Protein AF-A0A954FS30-F1 (afdb_monomer_lite)

pLDDT: mean 77.83, std 20.1, range [38.5, 96.5]

Secondary structure (DSSP, 8-state):
--PPEEEEEEEEEEEEETTTEEEEES-S-HHHHHHHHHHHH-BTTB---HHHHHHSTT-EEEEEEEEEEEEPP---------------

Radius of gyration: 22.26 Å; chains: 1; bounding box: 32×30×76 Å

Sequence (88 aa):
MTHEIEVKDAEFLKVSTNTYGGLRFKTNNEAEAVKMYAEQISTDRLQFTVKDVKALPGFKIATVKDKQRCLKPLTSKTLETSLTESSK

Foldseek 3Di:
DDFDWDWDWQKWKWWAAPPQGIDTHRDPDPLVVLQVVQVVPDDPVGGDDSVRLCVGHPTDIDIDIDRDGDGPDPPPPDDPPDPDDDDD

Structure (mmCIF, N/CA/C/O backbone):
data_AF-A0A954FS30-F1
#
_entry.id   AF-A0A954FS30-F1
#
loop_
_atom_site.group_PDB
_atom_site.id
_atom_site.type_symbol
_atom_site.label_atom_id
_atom_site.label_alt_id
_atom_site.label_comp_id
_atom_site.label_asym_id
_atom_site.label_entity_id
_atom_site.label_seq_id
_atom_site.pdbx_PDB_ins_code
_atom_site.Cartn_x
_atom_site.Cartn_y
_atom_site.Cartn_z
_atom_site.occupancy
_atom_site.B_iso_or_equiv
_atom_site.auth_seq_id
_atom_site.auth_comp_id
_atom_site.auth_asym_id
_atom_site.auth_atom_id
_atom_site.pdbx_PDB_model_num
ATOM 1 N N . MET A 1 1 ? -16.105 -16.891 34.696 1.00 47.81 1 MET A N 1
ATOM 2 C CA . MET A 1 1 ? -15.203 -15.736 34.513 1.00 47.81 1 MET A CA 1
ATOM 3 C C . MET A 1 1 ? -15.651 -14.992 33.266 1.00 47.81 1 MET A C 1
ATOM 5 O O . MET A 1 1 ? -15.422 -15.468 32.164 1.00 47.81 1 MET A O 1
ATOM 9 N N . THR A 1 2 ? -16.400 -13.906 33.425 1.00 54.56 2 THR A N 1
ATOM 10 C CA . THR A 1 2 ? -16.886 -13.079 32.311 1.00 54.56 2 THR A CA 1
ATOM 11 C C . THR A 1 2 ? -15.843 -12.011 32.008 1.00 54.56 2 THR A C 1
ATOM 13 O O . THR A 1 2 ? -15.695 -11.061 32.771 1.00 54.56 2 THR A O 1
ATOM 16 N N . HIS A 1 3 ? -15.080 -12.190 30.930 1.00 53.97 3 HIS A N 1
ATOM 17 C CA . HIS A 1 3 ? -14.162 -11.160 30.449 1.00 53.97 3 HIS A CA 1
ATOM 18 C C . HIS A 1 3 ? -14.964 -10.000 29.851 1.00 53.97 3 HIS A C 1
ATOM 20 O O . HIS A 1 3 ? -15.810 -10.208 28.982 1.00 53.97 3 HIS A O 1
ATOM 26 N N . GLU A 1 4 ? -14.696 -8.779 30.310 1.00 58.97 4 GLU A N 1
ATOM 27 C CA . GLU A 1 4 ? -15.238 -7.574 29.689 1.00 58.97 4 GLU A CA 1
ATOM 28 C C . GLU A 1 4 ? -14.571 -7.363 28.320 1.00 58.97 4 GLU A C 1
ATOM 30 O O . GLU A 1 4 ? -13.345 -7.306 28.204 1.00 58.97 4 GLU A O 1
ATOM 35 N N . ILE A 1 5 ? -15.385 -7.273 27.270 1.00 57.88 5 ILE A N 1
ATOM 36 C CA . ILE A 1 5 ? -14.933 -7.017 25.899 1.00 57.88 5 ILE A CA 1
ATOM 37 C C . ILE A 1 5 ? -14.913 -5.501 25.693 1.00 57.88 5 ILE A C 1
ATOM 39 O O . ILE A 1 5 ? -15.933 -4.839 25.878 1.00 57.88 5 ILE A O 1
ATOM 43 N N . GLU A 1 6 ? -13.769 -4.945 25.300 1.00 58.56 6 GLU A N 1
ATOM 44 C CA . GLU A 1 6 ? -13.666 -3.560 24.842 1.00 58.56 6 GLU A CA 1
ATOM 45 C C . GLU A 1 6 ? -13.714 -3.551 23.315 1.00 58.56 6 GLU A C 1
ATOM 47 O O . GLU A 1 6 ? -12.913 -4.199 22.638 1.00 58.56 6 GLU A O 1
ATOM 52 N N . VAL A 1 7 ? -14.686 -2.835 22.759 1.00 60.59 7 VAL A N 1
ATOM 53 C CA . VAL A 1 7 ? -14.765 -2.613 21.317 1.00 60.59 7 VAL A CA 1
ATOM 54 C C . VAL A 1 7 ? -14.002 -1.330 21.031 1.00 60.59 7 VAL A C 1
ATOM 56 O O . VAL A 1 7 ? -14.467 -0.253 21.396 1.00 60.59 7 VAL A O 1
ATOM 59 N N . LYS A 1 8 ? -12.824 -1.444 20.413 1.00 64.44 8 LYS A N 1
ATOM 60 C CA . LYS A 1 8 ? -12.092 -0.281 19.904 1.00 64.44 8 LYS A CA 1
ATOM 61 C C . LYS A 1 8 ? -12.339 -0.174 18.409 1.00 64.44 8 LYS A C 1
ATOM 63 O O . LYS A 1 8 ? -12.105 -1.132 17.671 1.00 64.44 8 LYS A O 1
ATOM 68 N N . ASP A 1 9 ? -12.808 0.989 17.975 1.00 66.06 9 ASP A N 1
ATOM 69 C CA . ASP A 1 9 ? -12.850 1.323 16.558 1.00 66.06 9 ASP A CA 1
ATOM 70 C C . ASP A 1 9 ? -11.412 1.569 16.092 1.00 66.06 9 ASP A C 1
ATOM 72 O O . ASP A 1 9 ? -10.727 2.471 16.577 1.00 66.06 9 ASP A O 1
ATOM 76 N N . ALA A 1 10 ? -10.929 0.719 15.189 1.00 71.25 10 ALA A N 1
ATOM 77 C CA . ALA A 1 10 ? -9.623 0.875 14.575 1.00 71.25 10 ALA A CA 1
ATOM 78 C C . ALA A 1 10 ? -9.811 1.222 13.097 1.00 71.25 10 ALA A C 1
ATOM 80 O O . ALA A 1 10 ? -10.477 0.503 12.346 1.00 71.25 10 ALA A O 1
ATOM 81 N N . GLU A 1 11 ? -9.237 2.350 12.687 1.00 80.81 11 GLU A N 1
ATOM 82 C CA . GLU A 1 11 ? -9.221 2.779 11.293 1.00 80.81 11 GLU A CA 1
ATOM 83 C C . GLU A 1 11 ? -7.914 2.326 10.639 1.00 80.81 11 GLU A C 1
ATOM 85 O O . GLU A 1 11 ? -6.824 2.496 11.189 1.00 80.81 11 GLU A O 1
ATOM 90 N N . PHE A 1 12 ? -8.039 1.703 9.471 1.00 88.38 12 PHE A N 1
ATOM 91 C CA . PHE A 1 12 ? -6.919 1.212 8.681 1.00 88.38 12 PHE A CA 1
ATOM 92 C C . PHE A 1 12 ? -7.042 1.716 7.250 1.00 88.38 12 PHE A C 1
ATOM 94 O O . PHE A 1 12 ? -8.142 1.777 6.700 1.00 88.38 12 PHE A O 1
ATOM 101 N N . LEU A 1 13 ? -5.916 1.974 6.596 1.00 92.06 13 LEU A N 1
ATOM 102 C CA . LEU A 1 13 ? -5.879 2.162 5.152 1.00 92.06 13 LEU A CA 1
ATOM 103 C C . LEU A 1 13 ? -5.603 0.822 4.476 1.00 92.06 13 LEU A C 1
ATOM 105 O O . LEU A 1 13 ? -4.590 0.170 4.725 1.00 92.06 13 LEU A O 1
ATOM 109 N N . LYS A 1 14 ? -6.523 0.391 3.616 1.00 93.81 14 LYS A N 1
ATOM 110 C CA . LYS A 1 14 ? -6.362 -0.782 2.762 1.00 93.81 14 LYS A CA 1
ATOM 111 C C . LYS A 1 14 ? -5.841 -0.343 1.402 1.00 93.81 14 LYS A C 1
ATOM 113 O O . LYS A 1 14 ? -6.522 0.407 0.710 1.00 93.81 14 LYS A O 1
ATOM 118 N N . VAL A 1 15 ? -4.688 -0.868 1.006 1.00 95.38 15 VAL A N 1
ATOM 119 C CA . VAL A 1 15 ? -4.139 -0.726 -0.348 1.00 95.38 15 VAL A CA 1
ATOM 120 C C . VAL A 1 15 ? -4.342 -2.050 -1.072 1.00 95.38 15 VAL A C 1
ATOM 122 O O . VAL A 1 15 ? -3.991 -3.100 -0.536 1.00 95.38 15 VAL A O 1
ATOM 125 N N . SER A 1 16 ? -4.947 -2.023 -2.256 1.00 94.94 16 SER A N 1
ATOM 126 C CA . SER A 1 16 ? -5.221 -3.220 -3.055 1.00 94.94 16 SER A CA 1
ATOM 127 C C . SER A 1 16 ? -4.860 -3.041 -4.517 1.00 94.94 16 SER A C 1
ATOM 129 O O . SER A 1 16 ? -5.069 -1.965 -5.065 1.00 94.94 16 SER A O 1
ATOM 131 N N . THR A 1 17 ? -4.384 -4.116 -5.137 1.00 94.50 17 THR A N 1
ATOM 132 C CA . THR A 1 17 ? -4.146 -4.241 -6.578 1.00 94.50 17 THR A CA 1
ATOM 133 C C . THR A 1 17 ? -4.752 -5.552 -7.079 1.00 94.50 17 THR A C 1
ATOM 135 O O . THR A 1 17 ? -5.019 -6.459 -6.285 1.00 94.50 17 THR A O 1
ATOM 138 N N . ASN A 1 18 ? -4.957 -5.683 -8.390 1.00 94.19 18 ASN A N 1
ATOM 139 C CA . ASN A 1 18 ? -5.458 -6.936 -8.965 1.00 94.19 18 ASN A CA 1
ATOM 140 C C . ASN A 1 18 ? -4.418 -8.063 -8.891 1.00 94.19 18 ASN A C 1
ATOM 142 O O . ASN A 1 18 ? -4.785 -9.231 -8.817 1.00 94.19 18 ASN A O 1
ATOM 146 N N . THR A 1 19 ? -3.132 -7.711 -8.908 1.00 90.81 19 THR A N 1
ATOM 147 C CA . THR A 1 19 ? -2.030 -8.674 -9.021 1.00 90.81 19 THR A CA 1
ATOM 148 C C . THR A 1 19 ? -1.577 -9.211 -7.665 1.00 90.81 19 THR A C 1
ATOM 150 O O . THR A 1 19 ? -1.382 -10.412 -7.520 1.00 90.81 19 THR A O 1
ATOM 153 N N . TYR A 1 20 ? -1.429 -8.336 -6.664 1.00 91.75 20 TYR A N 1
ATOM 154 C CA . TYR A 1 20 ? -0.852 -8.684 -5.355 1.00 91.75 20 TYR A CA 1
ATOM 155 C C . TYR A 1 20 ? -1.885 -8.657 -4.220 1.00 91.75 20 TYR A C 1
ATOM 157 O O . TYR A 1 20 ? -1.540 -8.686 -3.040 1.00 91.75 20 TYR A O 1
ATOM 165 N N . GLY A 1 21 ? -3.175 -8.584 -4.558 1.00 93.38 21 GLY A N 1
ATOM 166 C CA . GLY A 1 21 ? -4.257 -8.550 -3.579 1.00 93.38 21 GLY A CA 1
ATOM 167 C C . GLY A 1 21 ? -4.263 -7.263 -2.754 1.00 93.38 21 GLY A C 1
ATOM 168 O O . GLY A 1 21 ? -3.818 -6.210 -3.215 1.00 93.38 21 GLY A O 1
ATOM 169 N N . GLY A 1 22 ? -4.804 -7.321 -1.532 1.00 93.69 22 GLY A N 1
ATOM 170 C CA . GLY A 1 22 ? -4.951 -6.144 -0.676 1.00 93.69 22 GLY A CA 1
ATOM 171 C C . GLY A 1 22 ? -4.449 -6.334 0.747 1.00 93.69 22 GLY A C 1
ATOM 172 O O . GLY A 1 22 ? -4.846 -7.283 1.419 1.00 93.69 22 GLY A O 1
ATOM 173 N N . LEU A 1 23 ? -3.653 -5.375 1.219 1.00 93.19 23 LEU A N 1
ATOM 174 C CA . LEU A 1 23 ? -3.113 -5.322 2.577 1.00 93.19 23 LEU A CA 1
ATOM 175 C C . LEU A 1 23 ? -3.710 -4.138 3.338 1.00 93.19 23 LEU A C 1
ATOM 177 O O . LEU A 1 23 ? -4.085 -3.127 2.742 1.00 93.19 23 LEU A O 1
ATOM 181 N N . ARG A 1 24 ? -3.819 -4.280 4.660 1.00 92.81 24 ARG A N 1
ATOM 182 C CA . ARG A 1 24 ? -4.333 -3.247 5.567 1.00 92.81 24 ARG A CA 1
ATOM 183 C C . ARG A 1 24 ? -3.191 -2.711 6.419 1.00 92.81 24 ARG A C 1
ATOM 185 O O . ARG A 1 24 ? -2.451 -3.492 7.006 1.00 92.81 24 ARG A O 1
ATOM 192 N N . PHE A 1 25 ? -3.108 -1.394 6.532 1.00 92.19 25 PHE A N 1
ATOM 193 C CA . PHE A 1 25 ? -2.075 -0.700 7.287 1.00 92.19 25 PHE A CA 1
ATOM 194 C C . PHE A 1 25 ? -2.708 0.184 8.352 1.00 92.19 25 PHE A C 1
ATOM 196 O O . PHE A 1 25 ? -3.677 0.897 8.088 1.00 92.19 25 PHE A O 1
ATOM 203 N N . LYS A 1 26 ? -2.150 0.149 9.564 1.00 89.00 26 LYS A N 1
ATOM 204 C CA . LYS A 1 26 ? -2.572 1.001 10.682 1.00 89.00 26 LYS A CA 1
ATOM 205 C C . LYS A 1 26 ? -1.921 2.382 10.563 1.00 89.00 26 LYS A C 1
ATOM 207 O O . LYS A 1 26 ? -1.097 2.762 11.385 1.00 89.00 26 LYS A O 1
ATOM 212 N N . THR A 1 27 ? -2.255 3.097 9.498 1.00 88.00 27 THR A N 1
ATOM 213 C CA . THR A 1 27 ? -1.837 4.482 9.265 1.00 88.00 27 THR A CA 1
ATOM 214 C C . THR A 1 27 ? -3.007 5.270 8.695 1.00 88.00 27 THR A C 1
ATOM 216 O O . THR A 1 27 ? -3.881 4.706 8.036 1.00 88.00 27 THR A O 1
ATOM 219 N N . ASN A 1 28 ? -2.988 6.578 8.938 1.00 87.75 28 ASN A N 1
ATOM 220 C CA . ASN A 1 28 ? -3.925 7.541 8.367 1.00 87.75 28 ASN A CA 1
ATOM 221 C C . ASN A 1 28 ? -3.319 8.271 7.154 1.00 87.75 28 ASN A C 1
ATOM 223 O O . ASN A 1 28 ? -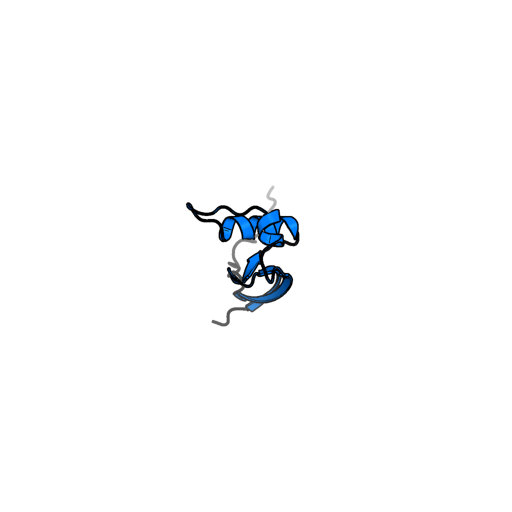3.986 9.100 6.542 1.00 87.75 28 ASN A O 1
ATOM 227 N N . ASN A 1 29 ? -2.056 7.990 6.807 1.00 92.75 29 ASN A N 1
ATOM 228 C CA . ASN A 1 29 ? -1.355 8.617 5.694 1.00 92.75 29 ASN A CA 1
ATOM 229 C C . ASN A 1 29 ? -1.321 7.685 4.475 1.00 92.75 29 ASN A C 1
ATOM 231 O O . ASN A 1 29 ? -0.695 6.625 4.494 1.00 92.75 29 ASN A O 1
ATOM 235 N N . GLU A 1 30 ? -1.956 8.107 3.382 1.00 92.50 30 GLU A N 1
ATOM 236 C CA . GLU A 1 30 ? -2.009 7.330 2.142 1.00 92.50 30 GLU A CA 1
ATOM 237 C C . GLU A 1 30 ? -0.629 7.084 1.528 1.00 92.50 30 GLU A C 1
ATOM 239 O O . GLU A 1 30 ? -0.351 5.981 1.060 1.00 92.50 30 GLU A O 1
ATOM 244 N N . ALA A 1 31 ? 0.258 8.081 1.535 1.00 93.31 31 ALA A N 1
ATOM 245 C CA . ALA A 1 31 ? 1.589 7.932 0.951 1.00 93.31 31 ALA A CA 1
ATOM 246 C C . ALA A 1 31 ? 2.417 6.891 1.717 1.00 93.31 31 ALA A C 1
ATOM 248 O O . ALA A 1 31 ? 3.127 6.087 1.112 1.00 93.31 31 ALA A O 1
ATOM 249 N N . GLU A 1 32 ? 2.273 6.879 3.040 1.00 94.12 32 GLU A N 1
ATOM 250 C CA . GLU A 1 32 ? 2.911 5.901 3.914 1.00 94.12 32 GLU A CA 1
ATOM 251 C C . GLU A 1 32 ? 2.320 4.501 3.709 1.00 94.12 32 GLU A C 1
ATOM 253 O O . GLU A 1 32 ? 3.068 3.538 3.564 1.00 94.12 32 GLU A O 1
ATOM 258 N N . ALA A 1 33 ? 0.991 4.384 3.602 1.00 94.50 33 ALA A N 1
ATOM 259 C CA . ALA A 1 33 ? 0.317 3.116 3.329 1.00 94.50 33 ALA A CA 1
ATOM 260 C C . ALA A 1 33 ? 0.786 2.487 2.008 1.00 94.50 33 ALA A C 1
ATOM 262 O O . ALA A 1 33 ? 1.055 1.289 1.949 1.00 94.50 33 ALA A O 1
AT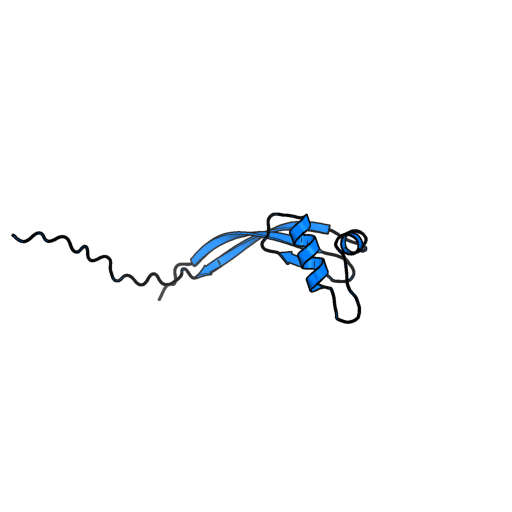OM 263 N N . VAL A 1 34 ? 0.927 3.291 0.950 1.00 95.50 34 VAL A N 1
ATOM 264 C CA . VAL A 1 34 ? 1.415 2.811 -0.353 1.00 95.50 34 VAL A CA 1
ATOM 265 C C . VAL A 1 34 ? 2.890 2.431 -0.291 1.00 95.50 34 VAL A C 1
ATOM 267 O O . VAL A 1 34 ? 3.281 1.450 -0.917 1.00 95.50 34 VAL A O 1
ATOM 270 N N . LYS A 1 35 ? 3.709 3.164 0.473 1.00 96.50 35 LYS A N 1
ATOM 271 C CA . LYS A 1 35 ? 5.115 2.807 0.689 1.00 96.50 35 LYS A CA 1
ATOM 272 C C . LYS A 1 35 ? 5.241 1.464 1.412 1.00 96.50 35 LYS A C 1
ATOM 274 O O . LYS A 1 35 ? 5.931 0.583 0.914 1.00 96.50 35 LYS A O 1
ATOM 279 N N . MET A 1 36 ? 4.519 1.281 2.519 1.00 95.62 36 MET A N 1
ATOM 280 C CA . MET A 1 36 ? 4.494 0.010 3.251 1.00 95.62 36 MET A CA 1
ATOM 281 C C . MET A 1 36 ? 3.967 -1.134 2.379 1.00 95.62 36 MET A C 1
ATOM 283 O O . MET A 1 36 ? 4.491 -2.241 2.436 1.00 95.62 36 MET A O 1
ATOM 287 N N . TYR A 1 37 ? 2.961 -0.876 1.537 1.00 96.25 37 TYR A N 1
ATOM 288 C CA . TYR A 1 37 ? 2.494 -1.858 0.560 1.00 96.25 37 TYR A CA 1
ATOM 289 C C . TYR A 1 37 ? 3.591 -2.244 -0.426 1.00 96.25 37 TYR A C 1
ATOM 291 O O . TYR A 1 37 ? 3.820 -3.432 -0.617 1.00 96.25 37 TYR A O 1
ATOM 299 N N . ALA A 1 38 ? 4.282 -1.259 -1.008 1.00 95.75 38 ALA A N 1
ATOM 300 C CA . ALA A 1 38 ? 5.378 -1.486 -1.943 1.00 95.75 38 ALA A CA 1
ATOM 301 C C . ALA A 1 38 ? 6.478 -2.353 -1.318 1.00 95.75 38 ALA A C 1
ATOM 303 O O . ALA A 1 38 ? 6.903 -3.326 -1.932 1.00 95.75 38 ALA A O 1
ATOM 304 N N . GLU A 1 39 ? 6.877 -2.055 -0.081 1.00 95.44 39 GLU A N 1
ATOM 305 C CA . GLU A 1 39 ? 7.866 -2.838 0.668 1.00 95.44 39 GLU A CA 1
ATOM 306 C C . GLU A 1 39 ? 7.389 -4.278 0.921 1.00 95.44 39 GLU A C 1
ATOM 308 O O . GLU A 1 39 ? 8.153 -5.215 0.724 1.00 95.44 39 GLU A O 1
ATOM 313 N N . GLN A 1 40 ? 6.119 -4.472 1.292 1.00 94.44 40 GLN A N 1
ATOM 314 C CA . GLN A 1 40 ? 5.552 -5.796 1.586 1.00 94.44 40 GLN A CA 1
ATOM 315 C C . GLN A 1 40 ? 5.406 -6.695 0.353 1.00 94.44 40 GLN A C 1
ATOM 317 O O . GLN A 1 40 ? 5.562 -7.908 0.461 1.00 94.44 40 GLN A O 1
ATOM 322 N N . ILE A 1 41 ? 5.078 -6.125 -0.812 1.00 94.12 41 ILE A N 1
ATOM 323 C CA . ILE A 1 41 ? 4.977 -6.897 -2.062 1.00 94.12 41 ILE A CA 1
ATOM 324 C C . ILE A 1 41 ? 6.329 -7.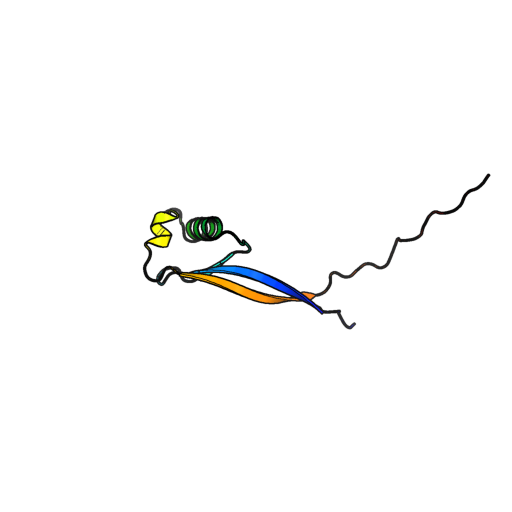057 -2.768 1.00 94.12 41 ILE A C 1
ATOM 326 O O . ILE A 1 41 ? 6.427 -7.800 -3.746 1.00 94.12 41 ILE A O 1
ATOM 330 N N . SER A 1 42 ? 7.358 -6.345 -2.304 1.00 93.69 42 SER A N 1
ATOM 331 C CA . SER A 1 42 ? 8.706 -6.465 -2.842 1.00 93.69 42 SER A CA 1
ATOM 332 C C . SER A 1 42 ? 9.362 -7.754 -2.365 1.00 93.69 42 SER A C 1
ATOM 334 O O . SER A 1 42 ? 9.168 -8.221 -1.246 1.00 93.69 42 SER A O 1
ATOM 336 N N . THR A 1 43 ? 10.158 -8.339 -3.245 1.00 91.69 43 THR A N 1
ATOM 337 C CA . THR A 1 43 ? 10.913 -9.570 -3.009 1.00 91.69 43 THR A CA 1
ATOM 338 C C . THR A 1 43 ? 12.362 -9.357 -3.428 1.00 91.69 43 THR A C 1
ATOM 340 O O . THR A 1 43 ? 12.684 -8.375 -4.099 1.00 91.69 43 THR A O 1
ATOM 343 N N . ASP A 1 44 ? 13.237 -10.316 -3.126 1.00 92.06 44 ASP A N 1
ATOM 344 C CA . ASP A 1 44 ? 14.653 -10.255 -3.521 1.00 92.06 44 ASP A CA 1
ATOM 345 C C . ASP A 1 44 ? 14.856 -10.086 -5.036 1.00 92.06 44 ASP A C 1
ATOM 347 O O . ASP A 1 44 ? 15.879 -9.571 -5.481 1.00 92.06 44 ASP A O 1
ATOM 351 N N . ARG A 1 45 ? 13.879 -10.515 -5.846 1.00 90.88 45 ARG A N 1
ATOM 352 C CA . ARG A 1 45 ? 13.940 -10.464 -7.315 1.00 90.88 45 ARG A CA 1
ATOM 353 C C . ARG A 1 45 ? 13.220 -9.265 -7.922 1.00 90.88 45 ARG A C 1
ATOM 355 O O . ARG A 1 45 ? 13.454 -8.961 -9.088 1.00 90.88 45 ARG A O 1
ATOM 362 N N . LEU A 1 46 ? 12.318 -8.628 -7.179 1.00 90.56 46 LEU A N 1
ATOM 363 C CA . LEU A 1 46 ? 11.450 -7.582 -7.705 1.00 90.56 46 LEU A CA 1
ATOM 364 C C . LEU A 1 46 ? 11.151 -6.555 -6.622 1.00 90.56 46 LEU A C 1
ATOM 366 O O . LEU A 1 46 ? 10.502 -6.866 -5.627 1.00 90.56 46 LEU A O 1
ATOM 370 N N . GLN A 1 47 ? 11.617 -5.334 -6.850 1.00 94.25 47 GLN A N 1
ATOM 371 C CA . GLN A 1 47 ? 11.427 -4.201 -5.955 1.00 94.25 47 GLN A CA 1
ATOM 372 C C . GLN A 1 47 ? 10.396 -3.251 -6.554 1.00 94.25 47 GLN A C 1
ATOM 374 O O . GLN A 1 47 ? 10.452 -2.942 -7.744 1.00 94.25 47 GLN A O 1
ATOM 379 N N . PHE A 1 48 ? 9.473 -2.778 -5.723 1.00 92.62 48 PHE A N 1
ATOM 380 C CA . PHE A 1 48 ? 8.444 -1.825 -6.113 1.00 92.62 48 PHE A CA 1
ATOM 381 C C . PHE A 1 48 ? 8.676 -0.480 -5.444 1.00 92.62 48 PHE A C 1
ATOM 383 O O . PHE A 1 48 ? 8.900 -0.388 -4.239 1.00 92.62 48 PHE A O 1
ATOM 390 N N . THR A 1 49 ? 8.541 0.592 -6.218 1.00 94.75 49 THR A N 1
ATOM 391 C CA . THR A 1 49 ? 8.424 1.941 -5.671 1.00 94.75 49 THR A CA 1
ATOM 392 C C . THR A 1 49 ? 6.960 2.340 -5.508 1.00 94.75 49 THR A C 1
ATOM 394 O O . THR A 1 49 ? 6.043 1.740 -6.070 1.00 94.75 49 THR A O 1
ATOM 397 N N . VAL A 1 50 ? 6.724 3.436 -4.784 1.00 93.94 50 VAL A N 1
ATOM 398 C CA . VAL A 1 50 ? 5.389 4.045 -4.649 1.00 93.94 50 VAL A CA 1
ATOM 399 C C . VAL A 1 50 ? 4.767 4.368 -6.013 1.00 93.94 50 VAL A C 1
ATOM 401 O O . VAL A 1 50 ? 3.551 4.269 -6.172 1.00 93.94 50 VAL A O 1
ATOM 404 N N . LYS A 1 51 ? 5.581 4.765 -7.002 1.00 94.75 51 LYS A N 1
ATOM 405 C CA . LYS A 1 51 ? 5.095 5.080 -8.352 1.00 94.75 51 LYS A CA 1
ATOM 406 C C . LYS A 1 51 ? 4.632 3.820 -9.075 1.00 94.75 51 LYS A C 1
ATOM 408 O O . LYS A 1 51 ? 3.559 3.841 -9.671 1.00 94.75 51 LYS A O 1
ATOM 413 N N . ASP A 1 52 ? 5.389 2.735 -8.947 1.00 93.56 52 ASP A N 1
ATOM 414 C CA . ASP A 1 52 ? 5.067 1.460 -9.591 1.00 93.56 52 ASP A CA 1
ATOM 415 C C . ASP A 1 52 ? 3.770 0.889 -9.030 1.00 93.56 52 ASP A C 1
ATOM 417 O O . ASP A 1 52 ? 2.879 0.524 -9.789 1.00 93.56 52 ASP A O 1
ATOM 421 N N . VAL A 1 53 ? 3.607 0.915 -7.702 1.00 92.81 53 VAL A N 1
ATOM 422 C CA . VAL A 1 53 ? 2.381 0.441 -7.048 1.00 92.81 53 VAL A CA 1
ATOM 423 C C . VAL A 1 53 ? 1.148 1.208 -7.520 1.00 92.81 53 VAL A C 1
ATOM 425 O O . VAL A 1 53 ? 0.115 0.599 -7.784 1.00 92.81 53 VAL A O 1
ATOM 428 N N . LYS A 1 54 ? 1.248 2.534 -7.664 1.00 92.50 54 LYS A N 1
ATOM 429 C CA . LYS A 1 54 ? 0.142 3.362 -8.171 1.00 92.50 54 LYS A CA 1
ATOM 430 C C . LYS A 1 54 ? -0.188 3.085 -9.638 1.00 92.50 54 LYS A C 1
ATOM 432 O O . LYS A 1 54 ? -1.323 3.309 -10.046 1.00 92.50 54 LYS A O 1
ATOM 437 N N . ALA A 1 55 ? 0.788 2.620 -10.414 1.00 95.06 55 ALA A N 1
ATOM 438 C CA . ALA A 1 55 ? 0.612 2.239 -11.810 1.00 95.06 55 ALA A CA 1
ATOM 439 C C . ALA A 1 55 ? 0.103 0.796 -11.983 1.00 95.06 55 ALA A C 1
ATOM 441 O O . ALA A 1 55 ? -0.262 0.412 -13.095 1.00 95.06 55 ALA A O 1
ATOM 442 N N . LEU A 1 56 ? 0.060 -0.011 -10.914 1.00 93.56 56 LEU A N 1
ATOM 443 C CA . LEU A 1 56 ? -0.433 -1.382 -10.996 1.00 93.56 56 LEU A CA 1
ATOM 444 C C . LEU A 1 56 ? -1.932 -1.420 -11.334 1.00 93.56 56 LEU A C 1
ATOM 446 O O . LEU A 1 56 ? -2.725 -0.619 -10.827 1.00 93.56 56 LEU A O 1
ATOM 450 N N . PRO A 1 57 ? -2.357 -2.393 -12.156 1.00 94.44 57 PRO A N 1
ATOM 451 C CA . PRO A 1 57 ? -3.752 -2.526 -12.534 1.00 94.44 57 PRO A CA 1
ATOM 452 C C . PRO A 1 57 ? -4.626 -2.806 -11.307 1.00 94.44 57 PRO A C 1
ATOM 454 O O . PRO A 1 57 ? -4.326 -3.661 -10.468 1.00 94.44 57 PRO A O 1
ATOM 457 N N . GLY A 1 58 ? -5.738 -2.076 -11.217 1.00 92.38 58 GLY A N 1
ATOM 458 C CA . GLY A 1 58 ? -6.677 -2.189 -10.102 1.00 92.38 58 GLY A CA 1
ATOM 459 C C . GLY A 1 58 ? -6.173 -1.589 -8.790 1.00 92.38 58 GLY A C 1
ATOM 460 O O . GLY A 1 58 ? -6.725 -1.918 -7.740 1.00 92.38 58 GLY A O 1
ATOM 461 N N . PHE A 1 59 ? -5.146 -0.730 -8.829 1.00 95.06 59 PHE A N 1
ATOM 462 C CA . PHE A 1 59 ? -4.708 0.017 -7.656 1.00 95.06 59 PHE A CA 1
ATOM 463 C C . PHE A 1 59 ? -5.866 0.812 -7.036 1.00 95.06 59 PHE A C 1
ATOM 465 O O . PHE A 1 59 ? -6.532 1.611 -7.697 1.00 95.06 59 PHE A O 1
ATOM 472 N N . LYS A 1 60 ? -6.094 0.597 -5.740 1.00 94.81 60 LYS A N 1
ATOM 473 C CA . LYS A 1 60 ? -7.112 1.288 -4.951 1.00 94.81 60 LYS A CA 1
ATOM 474 C C . LYS A 1 60 ? -6.651 1.435 -3.507 1.00 94.81 60 LYS A C 1
ATOM 476 O O . LYS A 1 60 ? -6.134 0.485 -2.922 1.00 94.81 60 LYS A O 1
ATOM 481 N N . ILE A 1 61 ? -6.908 2.604 -2.930 1.00 93.88 61 ILE A N 1
ATOM 482 C CA . ILE A 1 61 ? -6.790 2.858 -1.493 1.00 93.88 61 ILE A CA 1
ATOM 483 C C . ILE A 1 61 ? -8.199 3.053 -0.935 1.00 93.88 61 ILE A C 1
ATOM 485 O O . ILE A 1 61 ? -9.026 3.727 -1.550 1.00 93.88 61 ILE A O 1
ATOM 489 N N . ALA A 1 62 ? -8.497 2.436 0.202 1.00 91.94 62 ALA A N 1
ATOM 490 C CA . ALA A 1 62 ? -9.757 2.628 0.904 1.00 91.94 62 ALA A CA 1
ATOM 491 C C . ALA A 1 62 ? -9.546 2.600 2.416 1.00 91.94 62 ALA A C 1
ATOM 493 O O . ALA A 1 62 ? -8.858 1.720 2.932 1.00 91.94 62 ALA A O 1
ATOM 494 N N . THR A 1 63 ? -10.196 3.509 3.135 1.00 90.00 63 THR A N 1
ATOM 495 C CA . THR A 1 63 ? -10.258 3.450 4.597 1.00 90.00 63 THR A CA 1
ATOM 496 C C . THR A 1 63 ? -11.225 2.352 5.019 1.00 90.00 63 THR A C 1
ATOM 498 O O . THR A 1 63 ? -12.385 2.327 4.606 1.00 90.00 63 THR A O 1
ATOM 501 N N . VAL A 1 64 ? -10.747 1.426 5.839 1.00 86.62 64 VAL A N 1
ATOM 502 C CA . VAL A 1 64 ? -11.523 0.328 6.406 1.00 86.62 64 VAL A CA 1
ATOM 503 C C . VAL A 1 64 ? -11.615 0.550 7.905 1.00 86.62 64 VAL A C 1
ATOM 505 O O . VAL A 1 64 ? -10.599 0.645 8.590 1.00 86.62 64 VAL A O 1
ATOM 508 N N . LYS A 1 65 ? -12.845 0.619 8.408 1.00 82.75 65 LYS A N 1
ATOM 509 C CA . LYS A 1 65 ? -13.124 0.639 9.842 1.00 82.75 65 LYS A CA 1
ATOM 510 C C . LYS A 1 65 ? -13.350 -0.793 10.288 1.00 82.75 65 LYS A C 1
ATOM 512 O O . LYS A 1 65 ? -14.255 -1.449 9.770 1.00 82.75 65 LYS A O 1
ATOM 517 N N . ASP A 1 66 ? -12.524 -1.275 11.204 1.00 69.75 66 ASP A N 1
ATOM 518 C CA . ASP A 1 66 ? -12.719 -2.583 11.813 1.00 69.75 66 ASP A CA 1
ATOM 519 C C . ASP A 1 66 ? -13.109 -2.411 13.279 1.00 69.75 66 ASP A C 1
ATOM 521 O O . ASP A 1 66 ? -12.506 -1.628 14.020 1.00 69.75 66 ASP A O 1
ATOM 525 N N . LYS A 1 67 ? -14.141 -3.145 13.695 1.00 65.50 67 LYS A N 1
ATOM 526 C CA . LYS A 1 67 ? -14.563 -3.191 15.095 1.00 65.50 67 LYS A CA 1
ATOM 527 C C . LYS A 1 67 ? -13.788 -4.309 15.757 1.00 65.50 67 LYS A C 1
ATOM 529 O O . LYS A 1 67 ? -14.277 -5.434 15.879 1.00 65.50 67 LYS A O 1
ATOM 534 N N . GLN A 1 68 ? -12.564 -4.005 16.170 1.00 62.50 68 GLN A N 1
ATOM 535 C CA . GLN A 1 68 ? -11.746 -4.992 16.847 1.00 62.50 68 GLN A CA 1
ATOM 536 C C . GLN A 1 68 ? -12.298 -5.193 18.263 1.00 62.50 68 GLN A C 1
ATOM 538 O O . GLN A 1 68 ? -12.238 -4.308 19.119 1.00 62.50 68 GLN A O 1
ATOM 543 N N . ARG A 1 69 ? -12.886 -6.371 18.501 1.00 59.53 69 ARG A N 1
ATOM 544 C CA . ARG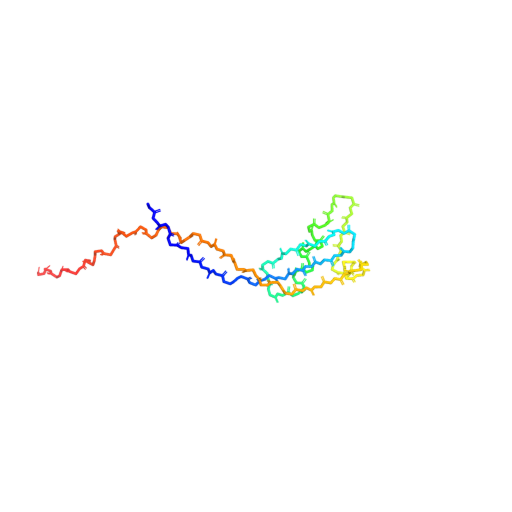 A 1 69 ? -13.264 -6.824 19.842 1.00 59.53 69 ARG A CA 1
ATOM 545 C C . ARG A 1 69 ? -11.996 -7.274 20.548 1.00 59.53 69 ARG A C 1
ATOM 547 O O . ARG A 1 69 ? -11.524 -8.386 20.327 1.00 59.53 69 ARG A O 1
ATOM 554 N N . CYS A 1 70 ? -11.435 -6.400 21.367 1.00 58.69 70 CYS A N 1
AT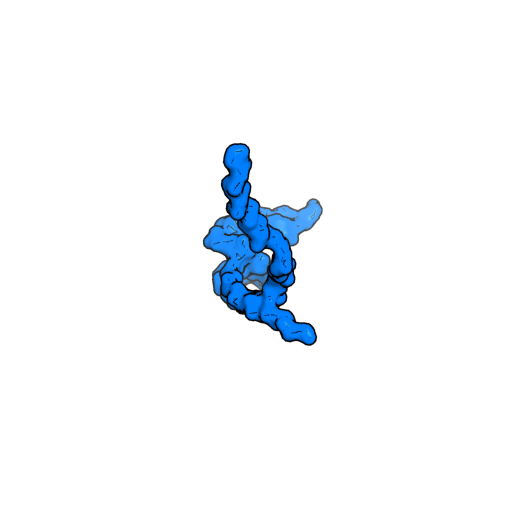OM 555 C CA . CYS A 1 70 ? -10.308 -6.743 22.212 1.00 58.69 70 CYS A CA 1
ATOM 556 C C . CYS A 1 70 ? -10.843 -7.225 23.563 1.00 58.69 70 CYS A C 1
ATOM 558 O O . CYS A 1 70 ? -11.775 -6.647 24.123 1.00 58.69 70 CYS A O 1
ATOM 560 N N . LEU A 1 71 ? -10.254 -8.288 24.107 1.00 56.09 71 LEU A N 1
ATOM 561 C CA . LEU A 1 71 ? -10.419 -8.576 25.529 1.00 56.09 71 LEU A CA 1
ATOM 562 C C . LEU A 1 71 ? -9.801 -7.402 26.289 1.00 56.09 71 LEU A C 1
ATOM 564 O O . LEU A 1 71 ? -8.675 -7.008 25.966 1.00 56.09 71 LEU A O 1
ATOM 568 N N . LYS A 1 72 ? -10.522 -6.822 27.259 1.00 58.03 72 LYS A N 1
ATOM 569 C CA . LYS A 1 72 ? -9.902 -5.823 28.132 1.00 58.03 72 LYS A CA 1
ATOM 570 C C . LYS A 1 72 ? -8.643 -6.445 28.739 1.00 58.03 72 LYS A C 1
ATOM 572 O O . LYS A 1 72 ? -8.721 -7.586 29.212 1.00 58.03 72 LYS A O 1
ATOM 577 N N . PRO A 1 73 ? -7.495 -5.744 28.731 1.00 56.66 73 PRO A N 1
ATOM 578 C CA . PRO A 1 73 ? -6.370 -6.183 29.538 1.00 56.66 73 PRO A CA 1
ATOM 579 C C . PRO A 1 73 ? -6.885 -6.340 30.970 1.00 56.66 73 PRO A C 1
ATOM 581 O O . PRO A 1 73 ? -7.603 -5.467 31.460 1.00 56.66 73 PRO A O 1
ATOM 584 N N . LEU A 1 74 ? -6.592 -7.483 31.597 1.00 55.06 74 LEU A N 1
ATOM 585 C CA . LEU A 1 74 ? -6.908 -7.719 33.002 1.00 55.06 74 LEU A CA 1
ATOM 586 C C . LEU A 1 74 ? -6.254 -6.590 33.793 1.00 55.06 74 LEU A C 1
ATOM 588 O O . LEU A 1 74 ? -5.045 -6.595 34.002 1.00 55.06 74 LEU A O 1
ATOM 592 N N . THR A 1 75 ? -7.045 -5.598 34.191 1.00 50.34 75 THR A N 1
ATOM 593 C CA . THR A 1 75 ? -6.634 -4.634 35.195 1.00 50.34 75 THR A CA 1
ATOM 594 C C . THR A 1 75 ? -6.420 -5.440 36.461 1.00 50.34 75 THR A C 1
ATOM 596 O O . THR A 1 75 ? -7.368 -5.845 37.136 1.00 50.34 75 THR A O 1
ATOM 599 N N . SER A 1 76 ? -5.159 -5.732 36.763 1.00 51.56 76 SER A N 1
ATOM 600 C CA . SER A 1 76 ? -4.737 -6.142 38.089 1.00 51.56 76 SER A CA 1
ATOM 601 C C . SER A 1 76 ? -5.143 -5.017 39.038 1.00 51.56 76 SER A C 1
ATOM 603 O O . SER A 1 76 ? -4.455 -4.013 39.182 1.00 51.56 76 SER A O 1
ATOM 605 N N . LYS A 1 77 ? -6.318 -5.161 39.656 1.00 49.84 77 LYS A N 1
ATOM 606 C CA . LYS A 1 77 ? -6.725 -4.390 40.828 1.00 49.84 77 LYS A CA 1
ATOM 607 C C . LYS A 1 77 ? -5.767 -4.724 41.970 1.00 49.84 77 LYS A C 1
ATOM 609 O O . LYS A 1 77 ? -6.108 -5.545 42.813 1.00 49.84 77 LYS A O 1
ATOM 614 N N . THR A 1 78 ? -4.574 -4.143 42.012 1.00 47.41 78 THR A N 1
ATOM 615 C CA . THR A 1 78 ? -3.797 -4.032 43.254 1.00 47.41 78 THR A CA 1
ATOM 616 C C . THR A 1 78 ? -2.744 -2.934 43.112 1.00 47.41 78 THR A C 1
ATOM 618 O O . THR A 1 78 ? -1.996 -2.940 42.142 1.00 47.41 78 THR A O 1
ATOM 621 N N . LEU A 1 79 ? -2.674 -2.070 44.133 1.00 43.69 79 LEU A N 1
ATOM 622 C CA . LEU A 1 79 ? -1.699 -0.996 44.390 1.00 43.69 79 LEU A CA 1
ATOM 623 C C . LEU A 1 79 ? -2.089 0.426 43.943 1.00 43.69 79 LEU A C 1
ATOM 625 O O . LEU A 1 79 ? -1.251 1.196 43.495 1.00 43.69 79 LEU A O 1
ATOM 629 N N . GLU A 1 80 ? -3.332 0.826 44.215 1.00 40.28 80 GLU A N 1
ATOM 630 C CA . GLU A 1 80 ? -3.550 2.127 44.864 1.00 40.28 80 GLU A CA 1
ATOM 631 C C . GLU A 1 80 ? -3.840 1.853 46.343 1.00 40.28 80 GLU A C 1
ATOM 633 O O . GLU A 1 80 ? -4.988 1.695 46.751 1.00 40.28 80 GLU A O 1
ATOM 638 N N . THR A 1 81 ? -2.782 1.740 47.147 1.00 38.50 81 THR A N 1
ATOM 639 C CA . THR A 1 81 ? -2.880 2.098 48.563 1.00 38.50 81 THR A CA 1
ATOM 640 C C . THR A 1 81 ? -2.017 3.329 48.738 1.00 38.50 81 THR A C 1
ATOM 642 O O . THR A 1 81 ? -0.790 3.269 48.786 1.00 38.50 81 THR A O 1
ATOM 645 N N . SER A 1 82 ? -2.707 4.454 48.746 1.00 43.75 82 SER A N 1
ATOM 646 C CA . SER A 1 82 ? -2.265 5.771 49.154 1.00 43.75 82 SER A CA 1
ATOM 647 C C . SER A 1 82 ? -1.446 5.671 50.445 1.00 43.75 82 SER A C 1
ATOM 649 O O . SER A 1 82 ? -1.994 5.381 51.506 1.00 43.75 82 SER A O 1
ATOM 651 N N . LEU A 1 83 ? -0.135 5.918 50.383 1.00 44.06 83 LEU A N 1
ATOM 652 C CA . LEU A 1 83 ? 0.644 6.258 51.575 1.00 44.06 83 LEU A CA 1
ATOM 653 C C . LEU A 1 83 ? 0.357 7.722 51.899 1.00 44.06 83 LEU A C 1
ATOM 655 O O . LEU A 1 83 ? 1.074 8.637 51.503 1.00 44.06 83 LEU A O 1
ATOM 659 N N . THR A 1 84 ? -0.763 7.930 52.580 1.00 44.62 84 THR A N 1
ATOM 660 C CA . THR A 1 84 ? -1.053 9.150 53.321 1.00 44.62 84 THR A CA 1
ATOM 661 C C . THR A 1 84 ? -0.996 8.776 54.793 1.00 44.62 84 THR A C 1
ATOM 663 O O . THR A 1 84 ? -1.992 8.338 55.349 1.00 44.62 84 THR A O 1
ATOM 666 N N . GLU A 1 85 ? 0.163 8.928 55.430 1.00 39.75 85 GLU A N 1
ATOM 667 C CA . GLU A 1 85 ? 0.186 9.131 56.877 1.00 39.75 85 GLU A CA 1
ATOM 668 C C . GLU A 1 85 ? 1.393 9.978 57.279 1.00 39.75 85 GLU A C 1
ATOM 670 O O . GLU A 1 85 ? 2.548 9.555 57.250 1.00 39.75 85 GLU A O 1
ATOM 675 N N . SER A 1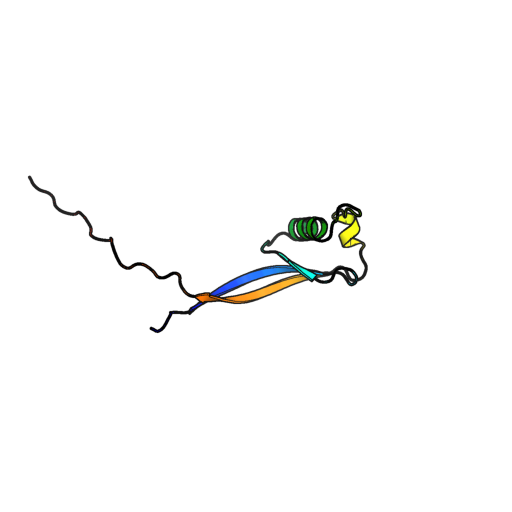 86 ? 1.080 11.225 57.622 1.00 38.56 86 SER A N 1
ATOM 676 C CA . SER A 1 86 ? 1.892 12.089 58.462 1.00 38.56 86 SER A CA 1
ATOM 677 C C . SER A 1 86 ? 2.116 11.432 59.828 1.00 38.56 86 SER A C 1
ATOM 679 O O . SER A 1 86 ? 1.167 11.001 60.474 1.00 38.56 86 SER A O 1
ATOM 681 N N . SER A 1 87 ? 3.353 11.431 60.312 1.00 40.34 87 SER A N 1
ATOM 682 C CA . SER A 1 87 ? 3.722 11.274 61.728 1.00 40.34 87 SER A CA 1
ATOM 683 C C . SER A 1 87 ? 5.091 11.945 61.873 1.00 40.34 87 SER A C 1
ATOM 685 O O . SER A 1 87 ? 6.043 11.501 61.244 1.00 40.34 87 SER A O 1
ATOM 687 N N . LYS A 1 88 ? 5.121 13.209 62.302 1.00 44.56 88 LYS A N 1
ATOM 688 C CA . LYS A 1 88 ? 5.223 13.717 63.683 1.00 44.56 88 LYS A CA 1
ATOM 689 C C . LYS A 1 88 ? 6.678 13.927 64.091 1.00 44.56 88 LYS A C 1
ATOM 691 O O . LYS A 1 88 ? 7.438 12.940 64.081 1.00 44.56 88 LYS A O 1
#